Protein AF-A0A7C1YL73-F1 (afdb_monomer)

Radius of gyration: 26.98 Å; Cα contacts (8 Å, |Δi|>4): 44; chains: 1; bounding box: 39×54×79 Å

pLDDT: mean 74.7, std 10.44, range [50.19, 92.06]

Mean predicted aligned error: 13.03 Å

Structure (mmCIF, N/CA/C/O backbone):
data_AF-A0A7C1YL73-F1
#
_entry.id   AF-A0A7C1YL73-F1
#
loop_
_atom_site.group_PDB
_atom_site.id
_atom_site.type_symbol
_atom_site.label_atom_id
_atom_site.label_alt_id
_atom_site.label_comp_id
_atom_site.label_asym_id
_atom_site.label_entity_id
_atom_site.label_seq_id
_atom_site.pdbx_PDB_ins_code
_atom_site.Cartn_x
_atom_site.Cartn_y
_atom_site.Cartn_z
_atom_site.occupancy
_atom_site.B_iso_or_equiv
_atom_site.auth_seq_id
_atom_site.auth_comp_id
_atom_site.auth_asym_id
_atom_site.auth_atom_id
_atom_site.pdbx_PDB_model_num
ATOM 1 N N . MET A 1 1 ? 8.296 -18.407 -20.604 1.00 50.19 1 MET A N 1
ATOM 2 C CA . MET A 1 1 ? 8.302 -17.330 -19.590 1.00 50.19 1 MET A CA 1
ATOM 3 C C . MET A 1 1 ? 7.176 -17.629 -18.616 1.00 50.19 1 MET A C 1
ATOM 5 O O . MET A 1 1 ? 6.054 -17.843 -19.051 1.00 50.19 1 MET A O 1
ATOM 9 N N . ASN A 1 2 ? 7.507 -17.836 -17.348 1.00 61.94 2 ASN A N 1
ATOM 10 C CA . ASN A 1 2 ? 6.662 -18.519 -16.366 1.00 61.94 2 ASN A CA 1
ATOM 11 C C . ASN A 1 2 ? 5.313 -17.798 -16.165 1.00 61.94 2 ASN A C 1
ATOM 13 O O . ASN A 1 2 ? 5.301 -16.637 -15.776 1.00 61.94 2 ASN A O 1
ATOM 17 N N . LYS A 1 3 ? 4.182 -18.485 -16.388 1.00 66.56 3 LYS A N 1
ATOM 18 C CA . LYS A 1 3 ? 2.810 -17.930 -16.276 1.00 66.56 3 LYS A CA 1
ATOM 19 C C . LYS A 1 3 ? 2.534 -17.217 -14.943 1.00 66.56 3 LYS A C 1
ATOM 21 O O . LYS A 1 3 ? 1.790 -16.245 -14.908 1.00 66.56 3 LYS A O 1
ATOM 26 N N . ILE A 1 4 ? 3.179 -17.668 -13.865 1.00 67.12 4 ILE A N 1
ATOM 27 C CA . ILE A 1 4 ? 3.112 -17.053 -12.531 1.00 67.12 4 ILE A CA 1
ATOM 28 C C . ILE A 1 4 ? 3.654 -15.615 -12.569 1.00 67.12 4 ILE A C 1
ATOM 30 O O . ILE A 1 4 ? 3.039 -14.712 -12.021 1.00 67.12 4 ILE A O 1
ATOM 34 N N . TYR A 1 5 ? 4.745 -15.362 -13.293 1.00 66.06 5 TYR A N 1
ATOM 35 C CA . TYR A 1 5 ? 5.302 -14.015 -13.424 1.00 66.06 5 TYR A CA 1
ATOM 36 C C . TYR A 1 5 ? 4.385 -13.081 -14.212 1.00 66.06 5 TYR A C 1
ATOM 38 O O . TYR A 1 5 ? 4.363 -11.894 -13.918 1.00 66.06 5 TYR A O 1
ATOM 46 N N . ASP A 1 6 ? 3.611 -13.581 -15.180 1.00 68.00 6 ASP A N 1
ATOM 47 C CA . ASP A 1 6 ? 2.624 -12.751 -15.882 1.00 68.00 6 ASP A CA 1
ATOM 48 C C . ASP A 1 6 ? 1.372 -12.480 -15.031 1.00 68.00 6 ASP A C 1
ATOM 50 O O . ASP A 1 6 ? 0.805 -11.393 -15.133 1.00 68.00 6 ASP A O 1
ATOM 54 N N . LEU A 1 7 ? 0.988 -13.405 -14.141 1.00 66.44 7 LEU A N 1
ATOM 55 C CA . LEU A 1 7 ? -0.059 -13.177 -13.134 1.00 66.44 7 LEU A CA 1
ATOM 56 C C . LEU A 1 7 ? 0.353 -12.098 -12.117 1.00 66.44 7 LEU A C 1
ATOM 58 O O . LEU A 1 7 ? -0.426 -11.180 -11.864 1.00 66.44 7 LEU A O 1
ATOM 62 N N . PHE A 1 8 ? 1.584 -12.162 -11.599 1.00 64.69 8 PHE A N 1
ATOM 63 C CA . PHE A 1 8 ? 2.153 -11.148 -10.696 1.00 64.69 8 PHE A CA 1
ATOM 64 C C . PHE A 1 8 ? 2.602 -9.853 -11.415 1.00 64.69 8 PHE A C 1
ATOM 66 O O . PHE A 1 8 ? 2.852 -8.831 -10.784 1.00 64.69 8 PHE A O 1
ATOM 73 N N . ALA A 1 9 ? 2.696 -9.849 -12.747 1.00 67.38 9 ALA A N 1
ATOM 74 C CA . ALA A 1 9 ? 2.935 -8.639 -13.546 1.00 67.38 9 ALA A CA 1
ATOM 75 C C . ALA A 1 9 ? 1.629 -7.929 -13.952 1.00 67.38 9 ALA A C 1
ATOM 77 O O . ALA A 1 9 ? 1.625 -7.118 -14.885 1.00 67.38 9 ALA A O 1
ATOM 78 N N . SER A 1 10 ? 0.507 -8.262 -13.309 1.00 77.56 10 SER A N 1
ATOM 79 C CA . SER A 1 10 ? -0.808 -7.745 -13.667 1.00 77.56 10 SER A CA 1
ATOM 80 C C . SER A 1 10 ? -1.149 -6.486 -12.877 1.00 77.56 10 SER A C 1
ATOM 82 O O . SER A 1 10 ? -1.419 -6.528 -11.679 1.00 77.56 10 SER A O 1
ATOM 84 N N . ILE A 1 11 ? -1.253 -5.362 -13.588 1.00 77.69 11 ILE A N 1
ATOM 85 C CA . ILE A 1 11 ? -1.687 -4.068 -13.035 1.00 77.69 11 ILE A CA 1
ATOM 86 C C . ILE A 1 11 ? -3.058 -4.189 -12.347 1.00 77.69 11 ILE A C 1
ATOM 88 O O . ILE A 1 11 ? -3.304 -3.534 -11.339 1.00 77.69 11 ILE A O 1
ATOM 92 N N . LYS A 1 12 ? -3.945 -5.063 -12.851 1.00 80.62 12 LYS A N 1
ATOM 93 C CA . LYS A 1 12 ? -5.266 -5.304 -12.247 1.00 80.62 12 LYS A CA 1
ATOM 94 C C . LYS A 1 12 ? -5.149 -5.836 -10.818 1.00 80.62 12 LYS A C 1
ATOM 96 O O . LYS A 1 12 ? -5.901 -5.399 -9.956 1.00 80.62 12 LYS A O 1
ATOM 101 N N . LEU A 1 13 ? -4.197 -6.737 -10.567 1.00 84.38 13 LEU A N 1
ATOM 102 C CA . LEU A 1 13 ? -3.976 -7.312 -9.241 1.00 84.38 13 LEU A CA 1
ATOM 103 C C . LEU A 1 13 ? -3.466 -6.237 -8.273 1.00 84.38 13 LEU A C 1
ATOM 105 O O . LEU A 1 13 ? -4.005 -6.095 -7.180 1.00 84.38 13 LEU A O 1
ATOM 109 N N . THR A 1 14 ? -2.512 -5.411 -8.715 1.00 86.62 14 THR A N 1
ATOM 110 C CA . THR A 1 14 ? -2.011 -4.256 -7.952 1.00 86.62 14 THR A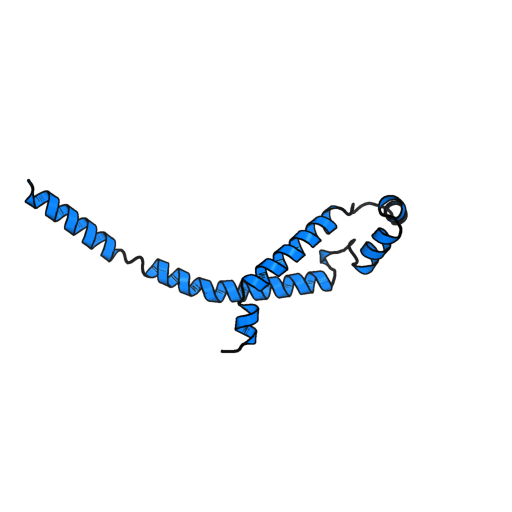 CA 1
ATOM 111 C C . THR A 1 14 ? -3.120 -3.274 -7.575 1.00 86.62 14 THR A C 1
ATOM 113 O O . THR A 1 14 ? -3.179 -2.851 -6.426 1.00 86.62 14 THR A O 1
ATOM 116 N N . VAL A 1 15 ? -4.012 -2.918 -8.507 1.00 88.12 15 VAL A N 1
ATOM 117 C CA . VAL A 1 15 ? -5.123 -1.987 -8.226 1.00 88.12 15 VAL A CA 1
ATOM 118 C C . VAL A 1 15 ? -6.078 -2.566 -7.183 1.00 88.12 15 VAL A C 1
ATOM 120 O O . VAL A 1 15 ? -6.444 -1.864 -6.245 1.00 88.12 15 VAL A O 1
ATOM 123 N N . VAL A 1 16 ? -6.440 -3.847 -7.296 1.00 90.19 16 VAL A N 1
ATOM 124 C CA . VAL A 1 16 ? -7.297 -4.515 -6.301 1.00 90.19 16 VAL A CA 1
ATOM 125 C C . VAL A 1 16 ? -6.629 -4.537 -4.921 1.00 90.19 16 VAL A C 1
ATOM 127 O O . VAL A 1 16 ? -7.268 -4.187 -3.933 1.00 90.19 16 VAL A O 1
ATOM 130 N N . LEU A 1 17 ? -5.337 -4.877 -4.848 1.00 88.94 17 LEU A N 1
ATOM 131 C CA . LEU A 1 17 ? -4.567 -4.855 -3.598 1.00 88.94 17 LEU A CA 1
ATOM 132 C C . LEU A 1 17 ? -4.509 -3.458 -2.976 1.00 88.94 17 LEU A C 1
ATOM 134 O O . LEU A 1 17 ? -4.695 -3.329 -1.770 1.00 88.94 17 LEU A O 1
ATOM 138 N N . LEU A 1 18 ? -4.286 -2.415 -3.781 1.00 90.06 18 LEU A N 1
ATOM 139 C CA . LEU A 1 18 ? -4.279 -1.032 -3.301 1.00 90.06 18 LEU A CA 1
ATOM 140 C C . LEU A 1 18 ? -5.638 -0.607 -2.747 1.00 90.06 18 LEU A C 1
ATOM 142 O O . LEU A 1 18 ? -5.678 0.065 -1.723 1.00 90.06 18 LEU A O 1
ATOM 146 N N . LEU A 1 19 ? -6.741 -1.010 -3.383 1.00 92.06 19 LEU A N 1
ATOM 147 C CA . LEU A 1 19 ? -8.087 -0.717 -2.884 1.00 92.06 19 LEU A CA 1
ATOM 148 C C . LEU A 1 19 ? -8.354 -1.396 -1.538 1.00 92.06 19 LEU A C 1
ATOM 150 O O . LEU A 1 19 ? -8.873 -0.755 -0.627 1.00 92.06 19 LEU A O 1
ATOM 154 N N . ILE A 1 20 ? -7.955 -2.664 -1.391 1.00 89.75 20 ILE A N 1
ATOM 155 C CA . ILE A 1 20 ? -8.052 -3.385 -0.114 1.00 89.75 20 ILE A CA 1
ATOM 156 C C . ILE A 1 20 ? -7.201 -2.684 0.946 1.00 89.75 20 ILE A C 1
ATOM 158 O O . ILE A 1 20 ? -7.668 -2.448 2.056 1.00 89.75 20 ILE A O 1
ATOM 162 N N . LEU A 1 21 ? -5.969 -2.308 0.603 1.00 89.06 21 LEU A N 1
ATOM 163 C CA . LEU A 1 21 ? -5.061 -1.638 1.527 1.00 89.06 21 LEU A CA 1
ATOM 164 C C . LEU A 1 21 ? -5.585 -0.260 1.952 1.00 89.06 21 LEU A C 1
ATOM 166 O O . LEU A 1 21 ? -5.487 0.096 3.122 1.00 89.06 21 LEU A O 1
ATOM 170 N N . ALA A 1 22 ? -6.187 0.489 1.027 1.00 89.44 22 ALA A N 1
ATOM 171 C CA . ALA A 1 22 ? -6.819 1.772 1.311 1.00 89.44 22 ALA A CA 1
ATOM 172 C C . ALA A 1 22 ? -8.031 1.610 2.238 1.00 89.44 22 ALA A C 1
ATOM 174 O O . ALA A 1 22 ? -8.135 2.332 3.228 1.00 89.44 22 ALA A O 1
ATOM 175 N N . ALA A 1 23 ? -8.905 0.634 1.971 1.00 88.44 23 ALA A N 1
ATOM 176 C CA . ALA A 1 23 ? -10.031 0.325 2.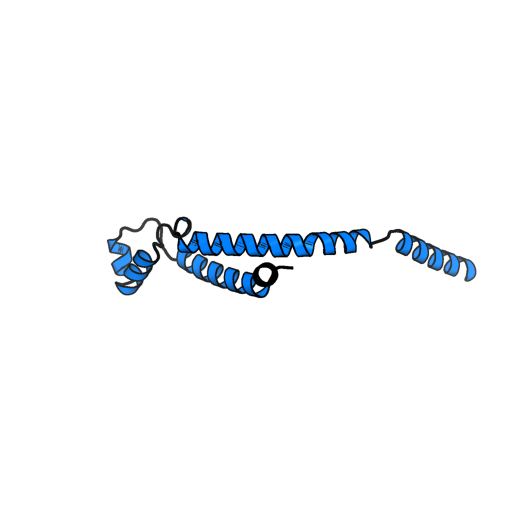851 1.00 88.44 23 ALA A CA 1
ATOM 177 C C . ALA A 1 23 ? -9.539 -0.023 4.264 1.00 88.44 23 ALA A C 1
ATOM 179 O O . ALA A 1 23 ? -9.989 0.569 5.242 1.00 88.44 23 ALA A O 1
ATOM 180 N N . THR A 1 24 ? -8.544 -0.903 4.365 1.00 83.94 24 THR A N 1
ATOM 181 C CA . THR A 1 24 ? -7.883 -1.264 5.623 1.00 83.94 24 THR A CA 1
ATOM 182 C C . THR A 1 24 ? -7.275 -0.057 6.342 1.00 83.94 24 THR A C 1
ATOM 184 O O . THR A 1 24 ? -7.441 0.083 7.550 1.00 83.94 24 THR A O 1
ATOM 187 N N . SER A 1 25 ? -6.604 0.843 5.618 1.00 84.00 25 SER A N 1
ATOM 188 C CA . SER A 1 25 ? -6.019 2.058 6.195 1.00 84.00 25 SER A CA 1
ATOM 189 C C . SER A 1 25 ? -7.083 2.952 6.823 1.00 84.00 25 SER A C 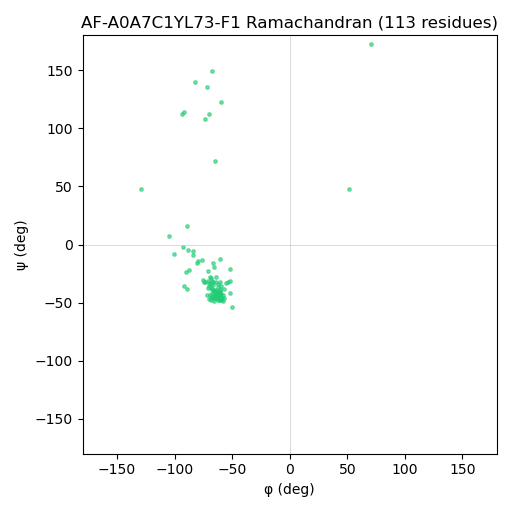1
ATOM 191 O O . SER A 1 25 ? -6.853 3.489 7.903 1.00 84.00 25 SER A O 1
ATOM 193 N N . ILE A 1 26 ? -8.251 3.091 6.188 1.00 83.44 26 ILE A N 1
ATOM 194 C CA . ILE A 1 26 ? -9.367 3.865 6.748 1.00 83.44 26 ILE A CA 1
ATOM 195 C C . ILE A 1 26 ? -9.791 3.256 8.089 1.00 83.44 26 ILE A C 1
ATOM 197 O O . ILE A 1 26 ? -9.875 3.980 9.077 1.00 83.44 26 ILE A O 1
ATOM 201 N N . PHE A 1 27 ? -9.957 1.931 8.166 1.00 76.75 27 PHE A N 1
ATOM 202 C CA . PHE A 1 27 ? -10.280 1.250 9.427 1.00 76.75 27 PHE A CA 1
ATOM 203 C C . PHE A 1 27 ? -9.203 1.441 10.502 1.00 76.75 27 PHE A C 1
ATOM 205 O O . PHE A 1 27 ? -9.539 1.730 11.648 1.00 76.75 27 PHE A O 1
ATOM 212 N N . GLY A 1 28 ? -7.922 1.353 10.136 1.00 69.12 28 GLY A N 1
ATOM 213 C CA . GLY A 1 28 ? -6.807 1.592 11.058 1.00 69.12 28 GLY A CA 1
ATOM 214 C C . GLY A 1 28 ? -6.708 3.035 11.565 1.00 69.12 28 GLY A C 1
ATOM 215 O O . GLY A 1 28 ? -6.102 3.267 12.602 1.00 69.12 28 GLY A O 1
ATOM 216 N N . THR A 1 29 ? -7.326 4.001 10.877 1.00 73.06 29 THR A N 1
ATOM 217 C CA . THR A 1 29 ? -7.345 5.416 11.301 1.00 73.06 29 THR A CA 1
ATOM 218 C C . THR A 1 29 ? -8.512 5.723 12.247 1.00 73.06 29 THR A C 1
ATOM 220 O O . THR A 1 29 ? -8.468 6.695 12.993 1.00 73.06 29 THR A O 1
ATOM 223 N N . VAL A 1 30 ? -9.571 4.905 12.220 1.00 69.94 30 VAL A N 1
ATOM 224 C CA . VAL A 1 30 ? -10.786 5.092 13.037 1.00 69.94 30 VAL A CA 1
ATOM 225 C C . VAL A 1 30 ? -10.591 4.613 14.485 1.00 69.94 30 VAL A C 1
ATOM 227 O O . VAL A 1 30 ? -11.389 4.949 15.355 1.00 69.94 30 VAL A O 1
ATOM 230 N N . ILE A 1 31 ? -9.531 3.852 14.765 1.00 67.69 31 ILE A N 1
ATOM 231 C CA . ILE A 1 31 ? -9.262 3.234 16.068 1.00 67.69 31 ILE A CA 1
ATOM 232 C C . ILE A 1 31 ? -8.350 4.158 16.904 1.00 67.69 31 ILE A C 1
ATOM 234 O O . ILE A 1 31 ? -7.195 4.361 16.538 1.00 67.69 31 ILE A O 1
ATOM 238 N N . PRO A 1 32 ? -8.842 4.748 18.010 1.00 66.75 32 PRO A N 1
ATOM 239 C CA . PRO A 1 32 ? -8.066 5.675 18.839 1.00 66.75 32 PRO A CA 1
ATOM 240 C C . PRO A 1 32 ? -6.997 4.971 19.694 1.00 66.75 32 PRO A C 1
ATOM 242 O O . PRO A 1 32 ? -7.307 4.337 20.700 1.00 66.75 32 PRO A O 1
ATOM 245 N N . GLN A 1 33 ? -5.722 5.144 19.340 1.00 57.88 33 GLN A N 1
ATOM 246 C CA . GLN A 1 33 ? -4.566 4.432 19.918 1.00 57.88 33 GLN A CA 1
ATOM 247 C C . GLN A 1 33 ? -4.442 4.438 21.465 1.00 57.88 33 GLN A C 1
ATOM 249 O O . GLN A 1 33 ? -3.795 3.548 22.007 1.00 57.88 33 GLN A O 1
ATOM 254 N N . ASP A 1 34 ? -5.072 5.381 22.177 1.00 65.44 34 ASP A N 1
ATOM 255 C CA . ASP A 1 34 ? -4.933 5.592 23.633 1.00 65.44 34 ASP A CA 1
ATOM 256 C C . ASP A 1 34 ? -6.121 5.111 24.495 1.00 65.44 34 ASP A C 1
ATOM 258 O O . ASP A 1 34 ? -6.182 5.389 25.694 1.00 65.44 34 ASP A O 1
ATOM 262 N N . TRP A 1 35 ? -7.113 4.418 23.930 1.00 65.31 35 TRP A N 1
ATOM 263 C CA . TRP A 1 35 ? -8.286 3.999 24.712 1.00 65.31 35 TRP A CA 1
ATOM 264 C C . TRP A 1 35 ? -8.064 2.717 25.514 1.00 65.31 35 TRP A C 1
ATOM 266 O O . TRP A 1 35 ? -7.501 1.732 25.033 1.00 65.31 35 TRP A O 1
ATOM 276 N N . GLN A 1 36 ? -8.587 2.697 26.743 1.00 67.81 36 GLN A N 1
ATOM 277 C CA . GLN A 1 36 ? -8.617 1.474 27.541 1.00 67.81 36 GLN A CA 1
ATOM 278 C C . GLN A 1 36 ? -9.572 0.434 26.918 1.00 67.81 36 GLN A C 1
ATOM 280 O O . GLN A 1 36 ? -10.595 0.812 26.338 1.00 67.81 36 GLN A O 1
ATOM 285 N N . PRO A 1 37 ? -9.316 -0.882 27.080 1.00 63.62 37 PRO A N 1
ATOM 286 C CA . PRO A 1 37 ? -10.097 -1.951 26.439 1.00 63.62 37 PRO A CA 1
ATOM 287 C C . PRO A 1 37 ? -11.610 -1.871 26.694 1.00 63.62 37 PRO A C 1
ATOM 289 O O . PRO A 1 37 ? -12.410 -2.204 25.824 1.00 63.62 37 PRO A O 1
ATOM 292 N N . PHE A 1 38 ? -12.003 -1.380 27.872 1.00 63.84 38 PHE A N 1
ATOM 293 C CA . PHE A 1 38 ? -13.401 -1.191 28.258 1.00 63.84 38 PHE A CA 1
ATOM 294 C C . PHE A 1 38 ? -14.105 -0.087 27.448 1.00 63.84 38 PHE A C 1
ATOM 296 O O . PHE A 1 38 ? -15.262 -0.238 27.060 1.00 63.84 38 PHE A O 1
ATOM 303 N N . GLN A 1 39 ? -13.398 1.000 27.126 1.00 64.50 39 GLN A N 1
ATOM 304 C CA . GLN A 1 39 ? -13.950 2.117 26.351 1.00 64.50 39 GLN A CA 1
ATOM 305 C C . GLN A 1 39 ? -14.191 1.719 24.890 1.00 64.50 39 GLN A C 1
ATOM 307 O O . GLN A 1 39 ? -15.183 2.131 24.292 1.00 64.50 39 GLN A O 1
ATOM 312 N N . TYR A 1 40 ? -13.347 0.845 24.336 1.00 65.12 40 TYR A N 1
ATOM 313 C CA . TYR A 1 40 ? -13.551 0.265 23.008 1.00 65.12 40 TYR A CA 1
ATOM 314 C C . TYR A 1 40 ? -14.836 -0.551 22.901 1.00 65.12 40 TYR A C 1
ATOM 316 O O . TYR A 1 40 ? -15.591 -0.400 21.939 1.00 65.12 40 TYR A O 1
ATOM 324 N N . GLN A 1 41 ? -15.091 -1.399 23.894 1.00 63.03 41 GLN A N 1
ATOM 325 C CA . GLN A 1 41 ? -16.259 -2.273 23.916 1.00 63.03 41 GLN A CA 1
ATOM 326 C C . GLN A 1 41 ? -17.562 -1.470 24.041 1.00 63.03 41 GLN A C 1
ATOM 328 O O . GLN A 1 41 ? -18.562 -1.805 23.408 1.00 63.03 41 GLN A O 1
ATOM 333 N N . GLN A 1 42 ? -17.531 -0.360 24.784 1.00 65.62 42 GLN A N 1
ATOM 334 C CA . GLN A 1 42 ? -18.684 0.521 24.960 1.00 65.62 42 GLN A CA 1
ATOM 335 C C . GLN A 1 42 ? -18.979 1.384 23.717 1.00 65.62 42 GLN A C 1
ATOM 337 O O . GLN A 1 42 ? -20.142 1.670 23.444 1.00 65.62 42 GLN A O 1
ATOM 342 N N . HIS A 1 43 ? -17.953 1.773 22.946 1.00 68.94 43 HIS A N 1
ATOM 343 C CA . HIS A 1 43 ? -18.115 2.671 21.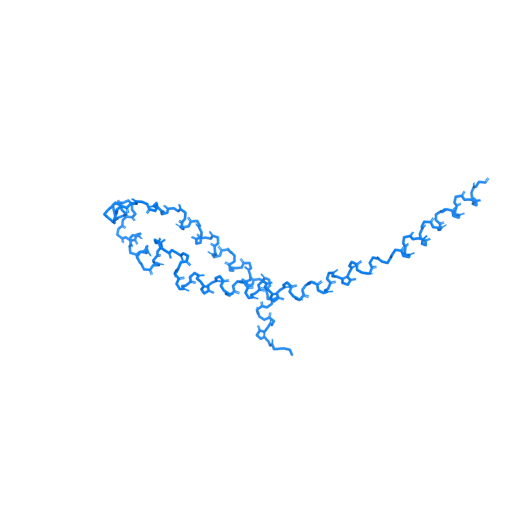795 1.00 68.94 43 HIS A CA 1
ATOM 344 C C . HIS A 1 43 ? -18.348 1.950 20.456 1.00 68.94 43 HIS A C 1
ATOM 346 O O . HIS A 1 43 ? -19.111 2.446 19.628 1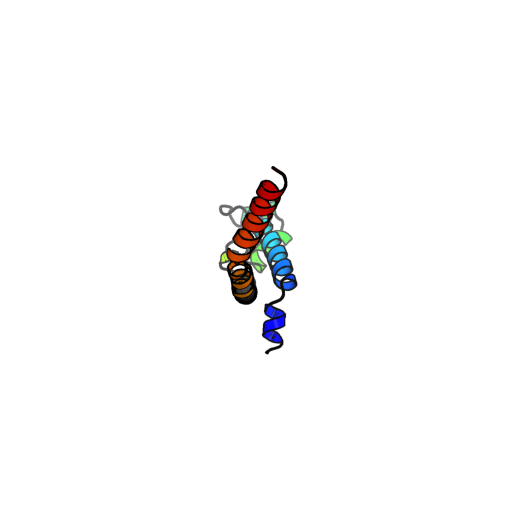.00 68.94 43 HIS A O 1
ATOM 352 N N . PHE A 1 44 ? -17.714 0.789 20.242 1.00 71.50 44 PHE A N 1
ATOM 353 C CA . PHE A 1 44 ? -17.845 -0.019 19.016 1.00 71.50 44 PHE A CA 1
ATOM 354 C C . PHE A 1 44 ? -18.807 -1.212 19.168 1.00 71.50 44 PHE A C 1
ATOM 356 O O . PHE A 1 44 ? -19.127 -1.883 18.181 1.00 71.50 44 PHE A O 1
ATOM 363 N N . GLY A 1 45 ? -19.268 -1.485 20.392 1.00 73.00 45 GLY A N 1
ATOM 364 C CA . GLY A 1 45 ? -20.060 -2.665 20.726 1.00 73.00 45 GLY A CA 1
ATOM 365 C C . GLY A 1 45 ? -19.251 -3.967 20.680 1.00 73.00 45 GLY A C 1
ATOM 366 O O . GLY A 1 45 ? -18.110 -4.018 20.213 1.00 73.00 45 GLY A O 1
ATOM 367 N N . ASP A 1 46 ? -19.869 -5.064 21.124 1.00 71.12 46 ASP A N 1
ATOM 368 C CA . ASP A 1 46 ? -19.222 -6.385 21.176 1.00 71.12 46 ASP A CA 1
ATOM 369 C C . ASP A 1 46 ? -18.769 -6.899 19.801 1.00 71.12 46 ASP A C 1
ATOM 371 O O . ASP A 1 46 ? -17.763 -7.604 19.695 1.00 71.12 46 ASP A O 1
ATOM 375 N N . PHE A 1 47 ? -19.499 -6.552 18.735 1.00 71.62 47 PHE A N 1
ATOM 376 C CA . PHE A 1 47 ? -19.162 -6.974 17.376 1.00 71.62 47 PHE A CA 1
ATOM 377 C C . PHE A 1 47 ? -17.902 -6.269 16.858 1.00 71.62 47 PHE A C 1
ATOM 379 O O . PHE A 1 47 ? -16.989 -6.931 16.364 1.00 71.62 47 PHE A O 1
ATOM 386 N N . GLY A 1 48 ? -17.813 -4.944 17.026 1.00 69.69 48 GLY A N 1
ATOM 387 C CA . GLY A 1 48 ? -16.631 -4.177 16.635 1.00 69.69 48 GLY A CA 1
ATOM 388 C C . GLY A 1 48 ? -15.401 -4.565 17.453 1.00 69.69 48 GLY A C 1
ATOM 389 O O . GLY A 1 48 ? -14.333 -4.770 16.880 1.00 69.69 48 GLY A O 1
ATOM 390 N N . TYR A 1 49 ? -15.564 -4.787 18.762 1.00 69.31 49 TYR A N 1
ATOM 391 C CA . TYR A 1 49 ? -14.481 -5.265 19.625 1.00 69.31 49 TYR A CA 1
ATOM 392 C C . TYR A 1 49 ? -13.958 -6.647 19.201 1.00 69.31 49 TYR A C 1
ATOM 394 O O . TYR A 1 49 ? -12.745 -6.828 19.093 1.00 69.31 49 TYR A O 1
ATOM 402 N N . ARG A 1 50 ? -14.840 -7.606 18.867 1.00 69.94 50 ARG A N 1
ATOM 403 C CA . ARG A 1 50 ? -14.414 -8.918 18.337 1.00 69.94 50 ARG A CA 1
ATOM 404 C C . ARG A 1 50 ? -13.679 -8.804 17.014 1.00 69.94 50 ARG A C 1
ATOM 406 O O . ARG A 1 50 ? -12.688 -9.502 16.836 1.00 69.94 50 ARG A O 1
ATOM 413 N N . VAL A 1 51 ? -14.133 -7.951 16.096 1.00 71.81 51 VAL A N 1
ATOM 414 C CA . VAL A 1 51 ? -13.445 -7.748 14.810 1.00 71.81 51 VAL A CA 1
ATOM 415 C C . VAL A 1 51 ? -12.065 -7.129 15.039 1.00 71.81 51 VAL A C 1
ATOM 417 O O . VAL A 1 51 ? -11.092 -7.618 14.474 1.00 71.81 51 VAL A O 1
ATOM 420 N N . ILE A 1 52 ? -11.956 -6.126 15.917 1.00 72.50 52 ILE A N 1
ATOM 421 C CA . ILE A 1 52 ? -10.684 -5.495 16.305 1.00 72.50 52 ILE A CA 1
ATOM 422 C C . ILE A 1 52 ? -9.722 -6.516 16.912 1.00 72.50 52 ILE A C 1
ATOM 424 O O . ILE A 1 52 ? -8.559 -6.557 16.511 1.00 72.50 52 ILE A O 1
ATOM 428 N N . GLN A 1 53 ? -10.198 -7.364 17.826 1.00 70.25 53 GLN A N 1
ATOM 429 C CA . GLN A 1 53 ? -9.378 -8.413 18.429 1.00 70.25 53 GLN A CA 1
ATOM 430 C C . GLN A 1 53 ? -8.956 -9.469 17.399 1.00 70.25 53 GLN A C 1
ATOM 432 O O . GLN A 1 53 ? -7.783 -9.832 17.333 1.00 70.25 53 GLN A O 1
ATOM 437 N N . PHE A 1 54 ? -9.895 -9.926 16.565 1.00 67.94 54 PHE A N 1
ATOM 438 C CA . PHE A 1 54 ? -9.661 -10.971 15.567 1.00 67.94 54 PHE A CA 1
ATOM 439 C C . PHE A 1 54 ? -8.690 -10.520 14.469 1.00 67.94 54 PHE A C 1
ATOM 441 O O . PHE A 1 54 ? -7.827 -11.289 14.053 1.00 67.94 54 PHE A O 1
ATOM 448 N N . PHE A 1 55 ? -8.787 -9.262 14.032 1.00 68.00 55 PHE A N 1
ATOM 449 C CA . PHE A 1 55 ? -7.846 -8.661 13.083 1.00 68.00 55 PHE A CA 1
ATOM 450 C C . PHE A 1 55 ? -6.575 -8.099 13.747 1.00 68.00 55 PHE A C 1
ATOM 452 O O . PHE A 1 55 ? -5.635 -7.741 13.033 1.00 68.00 55 PHE A O 1
ATOM 459 N N . SER A 1 56 ? -6.522 -8.040 15.084 1.00 66.88 56 SER A N 1
ATOM 460 C CA . SER A 1 56 ? -5.466 -7.371 15.864 1.00 66.88 56 SER A CA 1
ATOM 461 C C . SER A 1 56 ? -5.223 -5.928 15.399 1.00 66.88 56 SER A C 1
ATOM 463 O O . SER A 1 56 ? -4.090 -5.517 15.154 1.00 66.88 56 SER A O 1
ATOM 465 N N . LEU A 1 57 ? -6.303 -5.154 15.234 1.00 65.19 57 LEU A N 1
ATOM 466 C CA . LEU A 1 57 ? -6.246 -3.804 14.652 1.00 65.19 57 LEU A CA 1
ATOM 467 C C . LEU A 1 57 ? -5.494 -2.777 15.519 1.00 65.19 57 LEU A C 1
ATOM 469 O O . LEU A 1 57 ? -5.093 -1.744 14.994 1.00 65.19 57 LEU A O 1
ATOM 473 N N . THR A 1 58 ? -5.247 -3.063 16.800 1.00 64.56 58 THR A N 1
ATOM 474 C CA . THR A 1 58 ? -4.394 -2.233 17.672 1.00 64.56 58 THR A CA 1
ATOM 475 C C . THR A 1 58 ? -2.936 -2.190 17.203 1.00 64.56 58 THR A C 1
ATOM 477 O O . THR A 1 58 ? -2.271 -1.178 17.383 1.00 64.56 58 THR A O 1
ATOM 480 N N . ASP A 1 59 ? -2.471 -3.248 16.528 1.00 69.31 59 ASP A N 1
ATOM 481 C CA . ASP A 1 59 ? -1.135 -3.369 15.929 1.00 69.31 59 ASP A CA 1
ATOM 482 C C . ASP A 1 59 ? -1.238 -3.801 14.456 1.00 69.31 59 ASP A C 1
ATOM 484 O O . ASP A 1 59 ? -0.564 -4.718 13.979 1.00 69.31 59 ASP A O 1
ATOM 488 N N . MET A 1 60 ? -2.108 -3.126 13.698 1.00 71.81 60 MET A N 1
ATOM 489 C CA . MET A 1 60 ? -2.437 -3.494 12.316 1.00 71.81 60 MET A CA 1
ATOM 490 C C . MET A 1 60 ? -1.198 -3.667 11.414 1.00 71.81 60 MET A C 1
ATOM 492 O O . MET A 1 60 ? -1.126 -4.630 10.653 1.00 71.81 60 MET A O 1
ATOM 496 N N . TYR A 1 61 ? -0.198 -2.783 11.524 1.00 72.50 61 TYR A N 1
ATOM 497 C CA . TYR A 1 61 ? 1.032 -2.829 10.715 1.00 72.50 61 TYR A CA 1
ATOM 498 C C . TYR A 1 61 ? 1.939 -4.029 11.030 1.00 72.50 61 TYR A C 1
ATOM 500 O O . TYR A 1 61 ? 2.664 -4.504 10.152 1.00 72.50 61 TYR A O 1
ATOM 508 N N . HIS A 1 62 ? 1.897 -4.528 12.267 1.00 78.38 62 HIS A N 1
ATOM 509 C CA . HIS A 1 62 ? 2.628 -5.726 12.687 1.00 78.38 62 HIS A CA 1
ATOM 510 C C . HIS A 1 62 ? 1.831 -7.011 12.467 1.00 78.38 62 HIS A C 1
ATOM 512 O O . HIS A 1 62 ? 2.359 -8.107 12.654 1.00 78.38 62 HIS A O 1
ATOM 518 N N . SER A 1 63 ? 0.575 -6.899 12.036 1.00 83.12 63 SER A N 1
ATOM 519 C CA . SER A 1 63 ? -0.263 -8.061 11.821 1.00 83.12 63 SER A CA 1
ATOM 520 C C . SER A 1 63 ? 0.167 -8.846 10.582 1.00 83.12 63 SER A C 1
ATOM 522 O O . SER A 1 63 ? 0.423 -8.294 9.507 1.00 83.12 63 SER A O 1
ATOM 524 N N . TRP A 1 64 ? 0.218 -10.169 10.731 1.00 84.19 64 TRP A N 1
ATOM 525 C CA . TRP A 1 64 ? 0.714 -11.098 9.714 1.00 84.19 64 TRP A CA 1
ATOM 526 C C . TRP A 1 64 ? -0.037 -10.973 8.380 1.00 84.1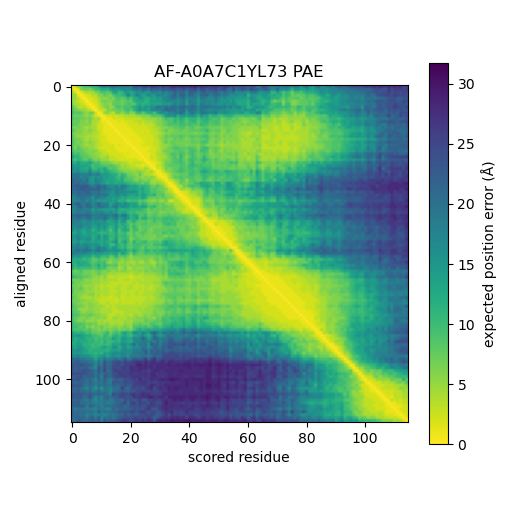9 64 TRP A C 1
ATOM 528 O O . TRP A 1 64 ? 0.575 -11.021 7.313 1.00 84.19 64 TRP A O 1
ATOM 538 N N . TRP A 1 65 ? -1.355 -10.753 8.421 1.00 83.62 65 TRP A N 1
ATOM 539 C CA . TRP A 1 65 ? -2.183 -10.618 7.222 1.00 83.62 65 TRP A CA 1
ATOM 540 C C . TRP A 1 65 ? -1.892 -9.314 6.462 1.00 83.62 65 TRP A C 1
ATOM 542 O O . TRP A 1 65 ? -1.877 -9.310 5.229 1.00 83.62 65 TRP A O 1
ATOM 552 N N . PHE A 1 66 ? -1.603 -8.220 7.174 1.00 86.06 66 PHE A N 1
ATOM 553 C CA . PHE A 1 66 ? -1.277 -6.927 6.570 1.00 86.06 66 PHE A CA 1
ATOM 554 C C . PHE A 1 66 ? 0.114 -6.955 5.932 1.00 86.06 66 PHE A C 1
ATOM 556 O O . PHE A 1 66 ? 0.288 -6.520 4.792 1.00 86.06 66 PHE A O 1
ATOM 563 N N . GLN A 1 67 ? 1.095 -7.539 6.625 1.00 87.75 67 GLN A N 1
ATOM 564 C CA . GLN A 1 67 ? 2.441 -7.749 6.085 1.00 87.75 67 GLN A CA 1
ATOM 565 C C . GLN A 1 67 ? 2.423 -8.644 4.840 1.00 87.75 67 GLN A C 1
ATOM 567 O O . GLN A 1 67 ? 3.133 -8.377 3.866 1.00 87.75 67 GLN A O 1
ATOM 572 N N . LEU A 1 68 ? 1.576 -9.676 4.824 1.00 89.56 68 LEU A N 1
ATOM 573 C CA . LEU A 1 68 ? 1.397 -10.541 3.660 1.00 89.56 68 LEU A CA 1
ATOM 574 C C . LEU A 1 68 ? 0.786 -9.768 2.475 1.00 89.56 68 LEU A C 1
ATOM 576 O O . LEU A 1 68 ? 1.312 -9.845 1.365 1.00 89.56 68 LEU A O 1
ATOM 580 N N . LEU A 1 69 ? -0.246 -8.948 2.698 1.00 88.75 69 LEU A N 1
ATOM 581 C CA . LEU A 1 69 ? -0.806 -8.071 1.656 1.00 88.75 69 LEU A CA 1
ATOM 582 C C . LEU A 1 69 ? 0.231 -7.078 1.112 1.00 88.75 69 LEU A C 1
ATOM 584 O O . LEU A 1 69 ? 0.381 -6.951 -0.105 1.00 88.75 69 LEU A O 1
ATOM 588 N N . MET A 1 70 ? 0.968 -6.406 2.001 1.00 89.62 70 MET A N 1
ATOM 589 C CA . MET A 1 70 ? 2.010 -5.446 1.626 1.00 89.62 70 MET A CA 1
ATOM 590 C C . MET A 1 70 ? 3.150 -6.107 0.859 1.00 89.62 70 MET A C 1
ATOM 592 O O . MET A 1 70 ? 3.559 -5.597 -0.181 1.00 89.62 70 MET A O 1
ATOM 596 N N . SER A 1 71 ? 3.649 -7.252 1.322 1.00 90.50 71 SER A N 1
ATOM 597 C CA . SER A 1 71 ? 4.728 -7.970 0.635 1.00 90.50 71 SER A CA 1
ATOM 598 C C . SER A 1 71 ? 4.309 -8.402 -0.770 1.00 90.50 71 SER A C 1
ATOM 600 O O . SER A 1 71 ? 5.038 -8.143 -1.730 1.00 90.50 71 SER A O 1
ATOM 602 N N . ILE A 1 72 ? 3.102 -8.958 -0.929 1.00 88.81 72 ILE A N 1
ATOM 603 C CA . ILE A 1 72 ? 2.547 -9.293 -2.245 1.00 88.81 72 ILE A CA 1
ATOM 604 C C . ILE A 1 72 ? 2.444 -8.037 -3.112 1.00 88.81 72 ILE A C 1
ATOM 606 O O . ILE A 1 72 ? 2.872 -8.059 -4.268 1.00 88.81 72 ILE A O 1
ATOM 610 N N . LEU A 1 73 ? 1.913 -6.936 -2.581 1.00 90.00 73 LEU A N 1
ATOM 611 C CA . LEU A 1 73 ? 1.777 -5.679 -3.313 1.00 90.00 73 LEU A CA 1
ATOM 612 C C . LEU A 1 73 ? 3.133 -5.144 -3.797 1.00 90.00 73 LEU A C 1
ATOM 614 O O . LEU A 1 73 ? 3.265 -4.798 -4.972 1.00 90.00 73 LEU A O 1
ATOM 618 N N . VAL A 1 74 ? 4.140 -5.123 -2.922 1.00 90.38 74 VAL A N 1
ATOM 619 C CA . VAL A 1 74 ? 5.502 -4.672 -3.239 1.00 90.38 74 VAL A CA 1
ATOM 620 C C . VAL A 1 74 ? 6.116 -5.550 -4.325 1.00 90.38 74 VAL A C 1
ATOM 622 O O . VAL A 1 74 ? 6.632 -5.020 -5.306 1.00 90.38 74 VAL A O 1
ATOM 625 N N . VAL A 1 75 ? 6.005 -6.876 -4.220 1.00 89.81 75 VAL A N 1
ATOM 626 C CA . VAL A 1 75 ? 6.508 -7.799 -5.252 1.00 89.81 75 VAL A CA 1
ATOM 627 C C . VAL A 1 75 ? 5.821 -7.550 -6.601 1.00 89.81 75 VAL A C 1
AT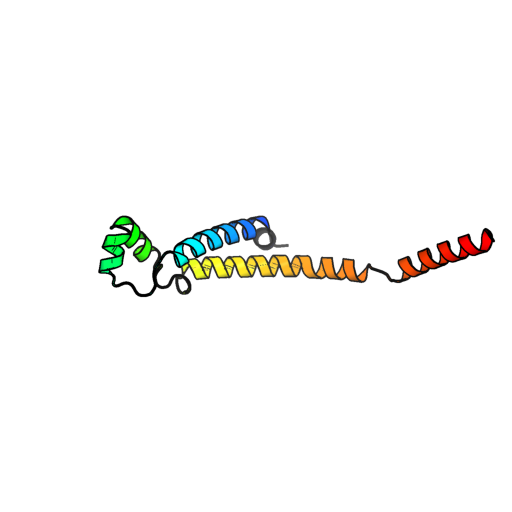OM 629 O O . VAL A 1 75 ? 6.503 -7.443 -7.622 1.00 89.81 75 VAL A O 1
ATOM 632 N N . ASN A 1 76 ? 4.494 -7.378 -6.620 1.00 88.00 76 ASN A N 1
ATOM 633 C CA . ASN A 1 76 ? 3.749 -7.048 -7.842 1.00 88.00 76 ASN A CA 1
ATOM 634 C C . ASN A 1 76 ? 4.212 -5.709 -8.448 1.00 88.00 76 ASN A C 1
ATOM 636 O O . ASN A 1 76 ? 4.448 -5.618 -9.657 1.00 88.00 76 ASN A O 1
ATOM 640 N N . LEU A 1 77 ? 4.386 -4.675 -7.616 1.00 87.00 77 LEU A N 1
ATOM 641 C CA . LEU A 1 77 ? 4.866 -3.358 -8.044 1.00 87.00 77 LEU A CA 1
ATOM 642 C C . LEU A 1 77 ? 6.290 -3.414 -8.596 1.00 87.00 77 LEU A C 1
ATOM 644 O O . LEU A 1 77 ? 6.559 -2.801 -9.632 1.00 87.00 77 LEU A O 1
ATOM 648 N N . LEU A 1 78 ? 7.186 -4.164 -7.953 1.00 88.00 78 LEU A N 1
ATOM 649 C CA . LEU A 1 78 ? 8.561 -4.356 -8.413 1.00 88.00 78 LEU A CA 1
ATOM 650 C C . LEU A 1 78 ? 8.587 -5.024 -9.790 1.00 88.00 78 LEU A C 1
ATOM 652 O O . LEU A 1 78 ? 9.238 -4.514 -10.701 1.00 88.00 78 LEU A O 1
ATOM 656 N N . ILE A 1 79 ? 7.824 -6.102 -9.987 1.00 84.44 79 ILE A N 1
ATOM 657 C CA . ILE A 1 79 ? 7.740 -6.799 -11.280 1.00 84.44 79 ILE A CA 1
ATOM 658 C C . ILE A 1 79 ? 7.177 -5.872 -12.368 1.00 84.44 79 ILE A C 1
ATOM 660 O O . ILE A 1 79 ? 7.758 -5.765 -13.455 1.00 84.44 79 ILE A O 1
ATOM 664 N N . CYS A 1 80 ? 6.078 -5.166 -12.085 1.00 79.81 80 CYS A N 1
ATOM 665 C CA . CYS A 1 80 ? 5.479 -4.210 -13.021 1.00 79.81 80 CYS A CA 1
ATOM 666 C C . CYS A 1 80 ? 6.464 -3.092 -13.399 1.00 79.81 80 CYS A C 1
ATOM 668 O O . CYS A 1 80 ? 6.590 -2.730 -14.574 1.00 79.81 80 CYS A O 1
ATOM 670 N N . THR A 1 81 ? 7.199 -2.580 -12.413 1.00 82.94 81 THR A N 1
ATOM 671 C CA . THR A 1 81 ? 8.194 -1.517 -12.577 1.00 82.94 81 THR A CA 1
ATOM 672 C C . THR A 1 81 ? 9.370 -1.994 -13.422 1.00 82.94 81 THR A C 1
ATOM 674 O O . THR A 1 81 ? 9.687 -1.352 -14.423 1.00 82.94 81 THR A O 1
ATOM 677 N N . LEU A 1 82 ? 9.943 -3.161 -13.118 1.00 83.25 82 LEU A N 1
ATOM 678 C CA . LEU A 1 82 ? 11.043 -3.761 -13.881 1.00 83.25 82 LEU A CA 1
ATOM 679 C C . LEU A 1 82 ? 10.650 -4.088 -15.328 1.00 83.25 82 LEU A C 1
ATOM 681 O O . LEU A 1 82 ? 11.472 -3.951 -16.231 1.00 83.25 82 LEU A O 1
ATOM 685 N N . LYS A 1 83 ? 9.393 -4.470 -15.588 1.00 76.00 83 LYS A N 1
ATOM 686 C CA . LYS A 1 83 ? 8.895 -4.728 -16.953 1.00 76.00 83 LYS A CA 1
ATOM 687 C C . LYS A 1 83 ? 8.677 -3.431 -17.748 1.00 76.00 83 LYS A C 1
ATOM 689 O O . LYS A 1 83 ? 8.837 -3.427 -18.973 1.00 76.00 83 LYS A O 1
ATOM 694 N N . ARG A 1 84 ? 8.304 -2.331 -17.080 1.00 73.50 84 ARG A N 1
ATOM 695 C CA . ARG A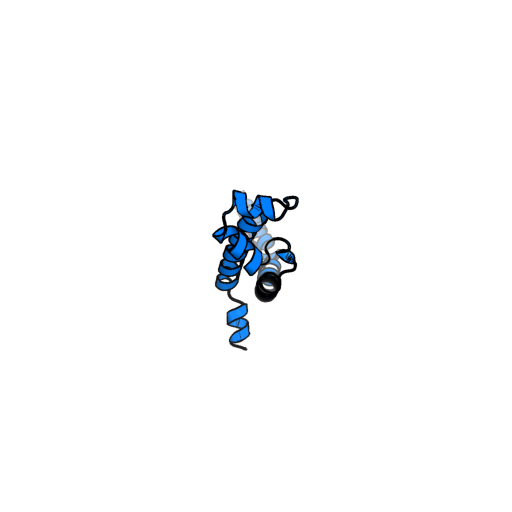 1 84 ? 7.968 -1.042 -17.717 1.00 73.50 84 ARG A CA 1
ATOM 696 C C . ARG A 1 84 ? 9.176 -0.113 -17.893 1.00 73.50 84 ARG A C 1
ATOM 698 O O . ARG A 1 84 ? 9.289 0.511 -18.948 1.00 73.50 84 ARG A O 1
ATOM 705 N N . LEU A 1 85 ? 10.097 -0.065 -16.929 1.00 74.44 85 LEU A N 1
ATOM 706 C CA . LEU A 1 85 ? 11.313 0.766 -16.948 1.00 74.44 85 LEU A CA 1
ATOM 707 C C . LEU A 1 85 ? 12.145 0.652 -18.239 1.00 74.44 85 LEU A C 1
ATOM 709 O O . LEU A 1 85 ? 12.372 1.679 -18.880 1.00 74.44 85 LEU A O 1
ATOM 713 N N . PRO A 1 86 ? 12.553 -0.547 -18.700 1.00 70.94 86 PRO A N 1
ATOM 714 C CA . PRO A 1 86 ? 13.395 -0.671 -19.890 1.00 70.94 86 PRO A CA 1
ATOM 715 C C . PRO A 1 86 ? 12.649 -0.289 -21.175 1.00 70.94 86 PRO A C 1
ATOM 717 O O . PRO A 1 86 ? 13.268 0.193 -22.126 1.00 70.94 86 PRO A O 1
ATOM 720 N N . LYS A 1 87 ? 11.316 -0.454 -21.216 1.00 64.44 87 LYS A N 1
ATOM 721 C CA . LYS A 1 87 ? 10.491 0.009 -22.344 1.00 64.44 87 LYS A CA 1
ATOM 722 C C . LYS A 1 87 ? 10.444 1.535 -22.400 1.00 64.44 87 LYS A C 1
ATOM 724 O O . LYS A 1 87 ? 10.679 2.098 -23.466 1.00 64.44 87 LYS A O 1
ATOM 729 N N . THR A 1 88 ? 10.218 2.202 -21.268 1.00 64.75 88 THR A N 1
ATOM 730 C CA . THR A 1 88 ? 10.214 3.673 -21.196 1.00 64.75 88 THR A CA 1
ATOM 731 C C . THR A 1 88 ? 11.597 4.261 -21.482 1.00 64.75 88 THR A C 1
ATOM 733 O O . THR A 1 88 ? 11.699 5.234 -22.225 1.00 64.75 88 THR A O 1
ATOM 736 N N . MET A 1 89 ? 12.674 3.642 -20.987 1.00 63.72 89 MET A N 1
ATOM 737 C CA . MET A 1 89 ? 14.042 4.077 -21.297 1.00 63.72 89 MET A CA 1
ATOM 738 C C . 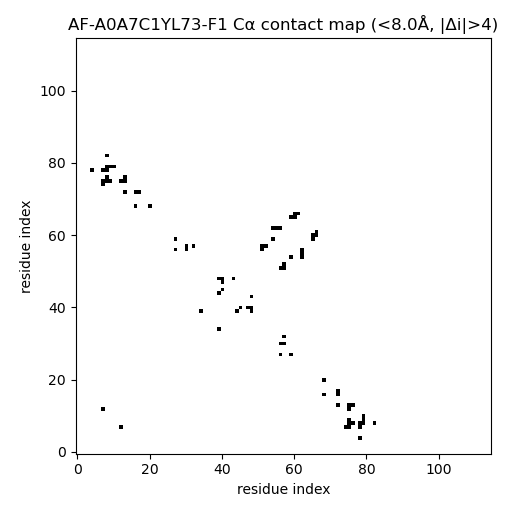MET A 1 89 ? 14.367 3.971 -22.790 1.00 63.72 89 MET A C 1
ATOM 740 O O . MET A 1 89 ? 15.037 4.851 -23.325 1.00 63.72 89 MET A O 1
ATOM 744 N N . LYS A 1 90 ? 13.872 2.939 -23.491 1.00 61.34 90 LYS A N 1
ATOM 745 C CA . LYS A 1 90 ? 13.992 2.866 -24.955 1.00 61.34 90 LYS A CA 1
ATOM 746 C C . LYS A 1 90 ? 13.224 3.991 -25.642 1.00 61.34 90 LYS A C 1
ATOM 748 O O . LYS A 1 90 ? 13.785 4.608 -26.532 1.00 61.34 90 LYS A O 1
ATOM 753 N N . VAL A 1 91 ? 11.998 4.301 -25.219 1.00 62.44 91 VAL A N 1
ATOM 754 C CA . VAL A 1 91 ? 11.208 5.404 -25.804 1.00 62.44 91 VAL A CA 1
ATOM 755 C C . VAL A 1 91 ? 11.906 6.755 -25.617 1.00 62.44 91 VAL A C 1
ATOM 757 O O . VAL A 1 91 ? 12.008 7.519 -26.572 1.00 62.44 91 VAL A O 1
ATOM 760 N N . VAL A 1 92 ? 12.473 7.020 -24.436 1.00 64.62 92 VAL A N 1
ATOM 761 C CA . VAL A 1 92 ? 13.257 8.243 -24.185 1.00 64.62 92 VAL A CA 1
ATOM 762 C C . VAL A 1 92 ? 14.558 8.250 -24.990 1.00 64.62 92 VAL A C 1
ATOM 764 O O . VAL A 1 92 ? 14.920 9.277 -25.550 1.00 64.62 92 VAL A O 1
ATOM 767 N N . LYS A 1 93 ? 15.241 7.110 -25.139 1.00 59.47 93 LYS A N 1
ATOM 768 C CA . LYS A 1 93 ? 16.452 7.013 -25.974 1.00 59.47 93 LYS A CA 1
ATOM 769 C C . LYS A 1 93 ? 16.155 7.111 -27.483 1.00 59.47 93 LYS A C 1
ATOM 771 O O . LYS A 1 93 ? 17.037 7.484 -28.248 1.00 59.47 93 LYS A O 1
ATOM 776 N N . ILE A 1 94 ? 14.925 6.805 -27.906 1.00 57.03 94 ILE A N 1
ATOM 777 C CA . ILE A 1 94 ? 14.419 6.949 -29.286 1.00 57.03 94 ILE A CA 1
ATOM 778 C C . ILE A 1 94 ? 13.915 8.378 -29.565 1.00 57.03 94 ILE A C 1
ATOM 780 O O . ILE A 1 94 ? 13.664 8.706 -30.725 1.00 57.03 94 ILE A O 1
ATOM 784 N N . SER A 1 95 ? 13.874 9.274 -28.565 1.00 52.56 95 SER A N 1
ATOM 785 C CA . SER A 1 95 ? 13.936 10.726 -28.804 1.00 52.56 95 SER A CA 1
ATOM 786 C C . SER A 1 95 ? 15.310 11.053 -29.387 1.00 52.56 95 SER A C 1
ATOM 788 O O . SER A 1 95 ? 16.202 11.582 -28.727 1.00 52.56 95 SER A O 1
ATOM 790 N N . ASN A 1 96 ? 15.494 10.661 -30.639 1.00 57.50 96 ASN A N 1
ATOM 791 C CA . ASN A 1 96 ? 16.673 10.897 -31.417 1.00 57.50 96 ASN A CA 1
ATOM 792 C C . ASN A 1 96 ? 16.711 12.402 -31.719 1.00 57.50 96 ASN A C 1
ATOM 794 O O . ASN A 1 96 ? 15.859 12.889 -32.474 1.00 57.50 96 ASN A O 1
ATOM 798 N N . PRO A 1 97 ? 17.669 13.164 -31.162 1.00 58.12 97 PRO A N 1
ATOM 799 C CA . PRO A 1 97 ? 17.792 14.586 -31.461 1.00 58.12 97 PRO A CA 1
ATOM 800 C C . PRO A 1 97 ? 18.056 14.844 -32.958 1.00 58.12 97 PRO A C 1
ATOM 802 O O . PRO A 1 97 ? 17.898 15.980 -33.411 1.00 58.12 97 PRO A O 1
ATOM 805 N N . SER A 1 98 ? 18.396 13.817 -33.756 1.00 57.72 98 SER A N 1
ATOM 806 C CA . SER A 1 98 ? 18.560 13.943 -35.209 1.00 57.72 98 SER A CA 1
ATOM 807 C C . SER A 1 98 ? 17.251 14.244 -35.948 1.00 57.72 98 SER A C 1
ATOM 809 O O . SER A 1 98 ? 17.288 14.990 -36.921 1.00 57.72 98 SER A O 1
ATOM 811 N N . VAL A 1 99 ? 16.091 13.761 -35.472 1.00 64.38 99 VAL A N 1
ATOM 812 C CA . VAL A 1 99 ? 14.787 14.044 -36.114 1.00 64.38 99 VAL A CA 1
ATOM 813 C C . VAL A 1 99 ? 14.377 15.505 -35.905 1.00 64.38 99 VAL A C 1
ATOM 815 O O . VAL A 1 99 ? 13.748 16.105 -36.775 1.00 64.38 99 VAL A O 1
ATOM 818 N N . SER A 1 100 ? 14.768 16.105 -34.776 1.00 65.69 100 SER A N 1
ATOM 819 C CA . SER A 1 100 ? 14.559 17.536 -34.533 1.00 65.69 100 SER A CA 1
ATOM 820 C C . SER A 1 100 ? 15.455 18.387 -35.441 1.00 65.69 100 SER A C 1
ATOM 822 O O . SER A 1 100 ? 14.973 19.318 -36.084 1.00 65.69 100 SER A O 1
ATOM 824 N N . ARG A 1 101 ? 16.737 18.014 -35.597 1.00 67.56 101 ARG A N 1
ATOM 825 C CA . ARG A 1 101 ? 17.676 18.737 -36.476 1.00 67.56 101 ARG A CA 1
ATOM 826 C C . ARG A 1 101 ? 17.241 18.719 -37.941 1.00 67.56 101 ARG A C 1
ATOM 828 O O . ARG A 1 101 ? 17.259 19.767 -38.579 1.00 67.56 101 ARG A O 1
ATOM 835 N N . GLU A 1 102 ? 16.803 17.567 -38.449 1.00 70.94 102 GLU A N 1
ATOM 836 C CA . GLU A 1 102 ? 16.360 17.435 -39.843 1.00 70.94 102 GLU A CA 1
ATOM 837 C C . GLU A 1 102 ? 15.120 18.295 -40.136 1.00 70.94 102 GLU A C 1
ATOM 839 O O . GLU A 1 102 ? 15.066 18.980 -41.157 1.00 70.94 102 GLU A O 1
ATOM 844 N N . ARG A 1 103 ? 14.138 18.326 -39.221 1.00 72.62 103 ARG A N 1
ATOM 845 C CA . ARG A 1 103 ? 12.931 19.163 -39.371 1.00 72.62 103 ARG A CA 1
ATOM 846 C C . ARG A 1 103 ? 13.246 20.655 -39.296 1.00 72.62 103 ARG A C 1
ATOM 848 O O . ARG A 1 103 ? 12.719 21.415 -40.104 1.00 72.62 103 ARG A O 1
ATOM 855 N N . ILE A 1 104 ? 14.118 21.065 -38.371 1.00 77.62 104 ILE A N 1
ATOM 856 C CA . ILE A 1 104 ? 14.560 22.463 -38.244 1.00 77.62 104 ILE A CA 1
ATOM 857 C C . ILE A 1 104 ? 15.300 22.906 -39.514 1.00 77.62 104 ILE A C 1
ATOM 859 O O . ILE A 1 104 ? 15.043 23.995 -40.023 1.00 77.62 104 ILE A O 1
ATOM 863 N N . GLN A 1 105 ? 16.162 22.052 -40.075 1.00 83.06 105 GLN A N 1
ATOM 864 C CA . GLN A 1 105 ? 16.878 22.353 -41.317 1.00 83.06 105 GLN A CA 1
ATOM 865 C C . GLN A 1 105 ? 15.927 22.469 -42.516 1.00 83.06 105 GLN A C 1
ATOM 867 O O . GLN A 1 105 ? 16.080 23.375 -43.332 1.00 83.06 105 GLN A O 1
ATOM 872 N N . LYS A 1 106 ? 14.910 21.604 -42.602 1.00 80.94 106 LYS A N 1
ATOM 873 C CA . LYS A 1 106 ? 13.926 21.631 -43.695 1.00 80.94 106 LYS A CA 1
ATOM 874 C C . LYS A 1 106 ? 13.019 22.866 -43.664 1.00 80.94 106 LYS A C 1
ATOM 876 O O . LYS A 1 106 ? 12.652 23.355 -44.727 1.00 80.94 106 LYS A O 1
ATOM 881 N N . MET A 1 107 ? 12.675 23.370 -42.475 1.00 80.69 107 MET A N 1
ATOM 882 C CA . MET A 1 107 ? 11.961 24.649 -42.330 1.00 80.69 107 MET A CA 1
ATOM 883 C C . MET A 1 107 ? 12.859 25.819 -42.738 1.00 80.69 107 MET A C 1
ATOM 885 O O . MET A 1 107 ? 12.483 26.590 -43.609 1.00 80.69 107 MET A O 1
ATOM 889 N N . ARG A 1 108 ? 14.101 25.857 -42.238 1.00 82.62 108 ARG A N 1
ATOM 890 C CA . ARG A 1 108 ? 15.053 26.928 -42.563 1.00 82.62 108 ARG A CA 1
ATOM 891 C C . ARG A 1 108 ? 15.370 27.037 -44.061 1.00 82.62 108 ARG A C 1
ATOM 893 O O . ARG A 1 108 ? 15.576 28.134 -44.561 1.00 82.62 108 ARG A O 1
ATOM 900 N N . ILE A 1 109 ? 15.429 25.910 -44.775 1.00 84.38 109 ILE A N 1
ATOM 901 C CA . ILE A 1 109 ? 15.645 25.898 -46.232 1.00 84.38 109 ILE A CA 1
ATOM 902 C C . ILE A 1 109 ? 14.412 26.413 -46.983 1.00 84.38 109 ILE A C 1
ATOM 904 O O . ILE A 1 109 ? 14.570 27.117 -47.971 1.00 84.38 109 ILE A O 1
ATOM 908 N N . ARG A 1 110 ? 13.196 26.089 -46.524 1.00 87.06 110 ARG A N 1
ATOM 909 C CA . ARG A 1 110 ? 11.958 26.594 -47.138 1.00 87.06 110 ARG A CA 1
ATOM 910 C C . ARG A 1 110 ? 11.880 28.116 -47.039 1.00 87.06 110 ARG A C 1
ATOM 912 O O . ARG A 1 110 ? 11.610 28.759 -48.044 1.00 87.06 110 ARG A O 1
ATOM 919 N N . ASP A 1 111 ? 12.202 28.664 -45.871 1.00 83.31 111 ASP A N 1
ATOM 920 C CA . ASP A 1 111 ? 12.165 30.111 -45.632 1.00 83.31 111 ASP A CA 1
ATOM 921 C C . ASP A 1 111 ? 13.180 30.874 -46.506 1.00 83.31 111 ASP A C 1
ATOM 923 O O . ASP A 1 111 ? 12.912 31.993 -46.921 1.00 83.31 111 ASP A O 1
ATOM 927 N N . ALA A 1 112 ? 14.328 30.263 -46.826 1.00 84.81 112 ALA A N 1
ATOM 928 C CA . ALA A 1 112 ? 15.360 30.860 -47.680 1.00 84.81 112 ALA A CA 1
ATOM 929 C C . ALA A 1 112 ? 15.072 30.762 -49.191 1.00 84.81 112 ALA A C 1
ATOM 931 O O . ALA A 1 112 ? 15.747 31.415 -49.978 1.00 84.81 112 ALA A O 1
ATOM 932 N N . ILE A 1 113 ? 14.133 29.907 -49.607 1.00 85.94 113 ILE A N 1
ATOM 933 C CA . ILE A 1 113 ? 13.720 29.767 -51.015 1.00 85.94 113 ILE A CA 1
ATOM 934 C C . ILE A 1 113 ? 12.563 30.725 -51.340 1.00 85.94 113 ILE A C 1
ATOM 936 O O . ILE A 1 113 ? 12.374 31.077 -52.500 1.00 85.94 113 ILE A O 1
ATOM 940 N N . GLU A 1 114 ? 11.793 31.139 -50.331 1.00 82.19 114 GLU A N 1
ATOM 941 C CA . GLU A 1 114 ? 10.621 32.011 -50.489 1.00 82.19 114 GLU A CA 1
ATOM 942 C C . GLU A 1 114 ? 10.938 33.516 -50.322 1.00 82.19 114 GLU A C 1
ATOM 944 O O . GLU A 1 114 ? 10.047 34.345 -50.501 1.00 82.19 114 GLU A O 1
ATOM 949 N N . SER A 1 115 ? 12.196 33.873 -50.013 1.00 70.25 115 SER A N 1
ATOM 950 C CA . SER A 1 115 ? 12.722 35.252 -49.946 1.00 70.25 115 SER A CA 1
ATOM 951 C C . SER A 1 115 ? 13.475 35.650 -51.211 1.00 70.25 115 SER A C 1
ATOM 953 O O . SER A 1 115 ? 13.278 36.788 -51.685 1.00 70.25 115 SER A O 1
#

Secondary structure (DSSP, 8-state):
--HHHHHHT-HHHHHHHHHHHHHHHHHHHHS-TT--HHHHHHHHHHHHHHHHHHHTGGGGGG-HHHHHHHHHHHHHHHHHHHHHHHHHHHHHHT--HHHHHHHHHHHHHHHHH--

Foldseek 3Di:
DDVVLVVLLDPVVLVVLVVVVVVLVVVLVVDDLPDDLVVQCVPCNPVRSVVCVVCVSNPNVPGPVNVVSVVSNVSSVVSNCVVVVVVVVVVVVVVPCVVVVVVVVVVVVVVVVVD

Solvent-accessible surface area (backbone atoms only — not comparable to full-atom values): 6588 Å² total; per-residue (Å²): 132,64,68,66,59,58,60,46,43,32,66,68,57,48,53,52,49,50,52,53,51,50,55,50,49,55,58,58,68,73,56,69,92,85,64,55,74,68,57,45,37,73,74,53,32,70,66,47,38,50,50,37,60,76,61,38,49,94,47,41,81,77,24,68,70,49,46,50,53,50,50,52,45,51,54,27,50,50,46,39,46,66,66,44,50,63,55,52,50,47,56,58,65,64,62,47,69,64,63,56,52,54,52,53,50,54,50,57,53,51,61,66,72,77,109

Sequence (115 aa):
MNKIYDLFASIKLTVVLLLILAATSIFGTVIPQDWQPFQYQQHFGDFGYRVIQFFSLTDMYHSWWFQLLMSILVVNLLICTLKRLPKTMKVVKISNPSVSRERIQKMRIRDAIES